Protein AF-A0A960PDY3-F1 (afdb_monomer_lite)

Radius of gyration: 16.79 Å; chains: 1; bounding box: 41×32×45 Å

Foldseek 3Di:
DVVVVVVVCVVVVHDDDDDDDDDDDDDPDDLVNLLQLLLQVLLQVLLCCCVPVVDQLVVLLVCLVVQLVVVLVVVLVVCVVVVNNVVSVVCVVVSSSSSNSSSNSNSCNSVPNHDPDDNDD

Sequence (121 aa):
WETFLHARWLAAGQTLRLCEATIGFDNNMTPAAALGQRYHYGRGYAADRVRCEGVPGLLYALLSPLLPPLLTLRQGRHAFAKGMGAAFVRALGWVMLLNAAWSAGEAAGYLFGPDPRPRIF

Structure (mmCIF, N/CA/C/O backbone):
data_AF-A0A960PDY3-F1
#
_entry.id   AF-A0A960PDY3-F1
#
loop_
_atom_site.group_PDB
_atom_site.id
_atom_site.type_symbol
_atom_site.label_atom_id
_atom_site.label_alt_id
_atom_site.label_comp_id
_atom_site.label_asym_id
_atom_site.label_entity_id
_atom_site.label_seq_id
_atom_site.pdbx_PDB_ins_code
_atom_site.Cartn_x
_atom_site.Cartn_y
_atom_site.Cartn_z
_atom_site.occupancy
_atom_site.B_iso_or_equiv
_atom_site.auth_seq_id
_atom_site.auth_comp_id
_atom_site.auth_asym_id
_atom_site.auth_atom_id
_atom_site.pdbx_PDB_model_num
ATOM 1 N N . TRP A 1 1 ? -4.580 -4.267 -8.452 1.00 56.16 1 TRP A N 1
ATOM 2 C CA . TRP A 1 1 ? -4.153 -5.471 -9.199 1.00 56.16 1 TRP A CA 1
ATOM 3 C C . TRP A 1 1 ? -5.231 -5.912 -10.182 1.00 56.16 1 TRP A C 1
ATOM 5 O O . TRP A 1 1 ? -4.890 -6.245 -11.307 1.00 56.16 1 TRP A O 1
ATOM 15 N N . GLU A 1 2 ? -6.508 -5.873 -9.787 1.00 73.56 2 GLU A N 1
ATOM 16 C CA . GLU A 1 2 ? -7.657 -6.244 -10.624 1.00 73.56 2 GLU A CA 1
ATOM 17 C C . GLU A 1 2 ? -7.652 -5.550 -11.994 1.00 73.56 2 GLU A C 1
ATOM 19 O O . GLU A 1 2 ? -7.769 -6.213 -13.016 1.00 73.56 2 GLU A O 1
ATOM 24 N N . THR A 1 3 ? -7.351 -4.249 -12.040 1.00 73.00 3 THR A N 1
ATOM 25 C CA . THR A 1 3 ? -7.236 -3.485 -13.294 1.00 73.00 3 THR A CA 1
ATOM 26 C C . THR A 1 3 ? -6.227 -4.088 -14.278 1.00 73.00 3 THR A C 1
ATOM 28 O O . THR A 1 3 ? -6.529 -4.218 -15.460 1.00 73.00 3 THR A O 1
ATOM 31 N N . PHE A 1 4 ? -5.050 -4.513 -13.805 1.00 70.69 4 PHE A N 1
ATOM 32 C CA . PHE A 1 4 ? -4.026 -5.128 -14.658 1.00 70.69 4 PHE A CA 1
ATOM 33 C C . PHE A 1 4 ? -4.405 -6.554 -15.076 1.00 70.69 4 PHE A C 1
ATOM 35 O O . PHE A 1 4 ? -4.095 -6.970 -16.191 1.00 70.69 4 PHE A O 1
ATOM 42 N N . LEU A 1 5 ? -5.089 -7.304 -14.206 1.00 76.75 5 LEU A N 1
ATOM 43 C CA . LEU A 1 5 ? -5.604 -8.638 -14.525 1.00 76.75 5 LEU A CA 1
ATOM 44 C C . LEU A 1 5 ? -6.670 -8.559 -15.628 1.00 76.75 5 LEU A C 1
ATOM 46 O O . LEU A 1 5 ? -6.568 -9.260 -16.632 1.00 76.75 5 LEU A O 1
ATOM 50 N N . HIS A 1 6 ? -7.636 -7.652 -15.474 1.00 84.94 6 HIS A N 1
ATOM 51 C CA . HIS A 1 6 ? -8.688 -7.395 -16.455 1.00 84.94 6 HIS A CA 1
ATOM 52 C C . HIS A 1 6 ? -8.106 -6.938 -17.791 1.00 84.94 6 HIS A C 1
ATOM 54 O O . HIS A 1 6 ? -8.468 -7.485 -18.829 1.00 84.94 6 HIS A O 1
ATOM 60 N N . ALA A 1 7 ? -7.143 -6.011 -17.768 1.00 84.06 7 ALA A N 1
ATOM 61 C CA . ALA A 1 7 ? -6.451 -5.573 -18.976 1.00 84.06 7 ALA A CA 1
ATOM 62 C C . ALA A 1 7 ? -5.755 -6.740 -19.700 1.00 84.06 7 ALA A C 1
ATOM 64 O O . ALA A 1 7 ? -5.857 -6.856 -20.919 1.00 84.06 7 ALA A O 1
ATOM 65 N N . ARG A 1 8 ? -5.096 -7.646 -18.962 1.00 82.69 8 ARG A N 1
ATOM 66 C CA . ARG A 1 8 ? -4.452 -8.837 -19.541 1.00 82.69 8 ARG A CA 1
ATOM 67 C C . ARG A 1 8 ? -5.451 -9.824 -20.140 1.00 82.69 8 ARG A C 1
ATOM 69 O O . ARG A 1 8 ? -5.175 -10.377 -21.198 1.00 82.69 8 ARG A O 1
ATOM 76 N N . TRP A 1 9 ? -6.578 -10.063 -19.476 1.00 88.06 9 TRP A N 1
ATOM 77 C CA . TRP A 1 9 ? -7.626 -10.946 -19.990 1.00 88.06 9 TRP A CA 1
ATOM 78 C C . TRP A 1 9 ? -8.264 -10.390 -21.260 1.00 88.06 9 TRP A C 1
ATOM 80 O O . TRP A 1 9 ? -8.374 -11.120 -22.242 1.00 88.06 9 TRP A O 1
ATOM 90 N N . LEU A 1 10 ? -8.571 -9.094 -21.285 1.00 90.44 10 LEU A N 1
ATOM 91 C CA . LEU A 1 10 ? -9.063 -8.422 -22.487 1.00 90.44 10 LEU A CA 1
ATOM 92 C C . LEU A 1 10 ? -8.041 -8.497 -23.634 1.00 90.44 10 LEU A C 1
ATOM 94 O O . LEU A 1 10 ? -8.405 -8.848 -24.752 1.00 90.44 10 LEU A O 1
ATOM 98 N N . ALA A 1 11 ? -6.754 -8.259 -23.355 1.00 89.94 11 ALA A N 1
ATOM 9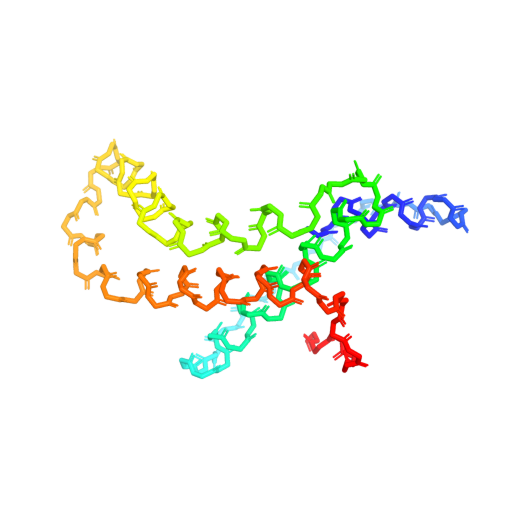9 C CA . ALA A 1 11 ? -5.683 -8.390 -24.349 1.00 89.94 11 ALA A CA 1
ATOM 100 C C . ALA A 1 11 ? -5.509 -9.830 -24.874 1.00 89.94 11 ALA A C 1
ATOM 102 O O . ALA A 1 11 ? -5.062 -10.023 -26.000 1.00 89.94 11 ALA A O 1
ATOM 103 N N . ALA A 1 12 ? -5.884 -10.838 -24.082 1.00 91.81 12 ALA A N 1
ATOM 104 C CA . ALA A 1 12 ? -5.897 -12.248 -24.473 1.00 91.81 12 ALA A CA 1
ATOM 105 C C . ALA A 1 12 ? -7.211 -12.684 -25.159 1.00 91.81 12 ALA A C 1
ATOM 107 O O . ALA A 1 12 ? -7.442 -13.881 -25.330 1.00 91.81 12 ALA A O 1
ATOM 108 N N . GLY A 1 13 ? -8.092 -11.740 -25.512 1.00 94.31 13 GLY A N 1
ATOM 109 C CA . GLY A 1 13 ? -9.368 -12.016 -26.178 1.00 94.31 13 GLY A CA 1
ATOM 110 C C . GLY A 1 13 ? -10.452 -12.596 -25.266 1.00 94.31 13 GLY A C 1
ATOM 111 O O . GLY A 1 13 ? -11.466 -13.086 -25.759 1.00 94.31 13 GLY A O 1
ATOM 112 N N . GLN A 1 14 ? -10.264 -12.561 -23.944 1.00 93.94 14 GLN A N 1
ATOM 113 C CA . GLN A 1 14 ? -11.282 -12.998 -22.990 1.00 93.94 14 GLN A CA 1
ATOM 114 C C . GLN A 1 14 ? -12.343 -11.909 -22.805 1.00 93.94 14 GLN A C 1
ATOM 116 O O . GLN A 1 14 ? -12.026 -10.723 -22.716 1.00 93.94 14 GLN A O 1
ATOM 121 N N . THR A 1 15 ? -13.609 -12.307 -22.674 1.00 91.81 15 THR A N 1
ATOM 122 C CA . THR A 1 15 ? -14.706 -11.385 -22.346 1.00 91.81 15 THR A CA 1
ATOM 123 C C . THR A 1 15 ? -14.963 -11.348 -20.846 1.00 91.81 15 THR A C 1
ATOM 125 O O . THR A 1 15 ? -15.256 -12.381 -20.246 1.00 91.81 15 THR A O 1
ATOM 128 N N . LEU A 1 16 ? -14.934 -10.154 -20.257 1.00 90.19 16 LEU A N 1
ATOM 129 C CA . LEU A 1 16 ? -15.374 -9.934 -18.880 1.00 90.19 16 LEU A CA 1
ATOM 130 C C . LEU A 1 16 ? -16.906 -9.882 -18.844 1.00 90.19 16 LEU A C 1
ATOM 132 O O . LEU A 1 16 ? -17.521 -9.172 -19.639 1.00 90.19 16 LEU A O 1
ATOM 136 N N . ARG A 1 17 ? -17.524 -10.635 -17.931 1.00 90.50 17 ARG A N 1
ATOM 137 C CA . ARG A 1 17 ? -18.978 -10.648 -17.724 1.00 90.50 17 ARG A CA 1
ATOM 138 C C . ARG A 1 17 ? -19.290 -10.328 -16.274 1.00 90.50 17 ARG A C 1
ATOM 140 O O . ARG A 1 17 ? -18.583 -10.772 -15.376 1.00 90.50 17 ARG A O 1
ATOM 147 N N . LEU A 1 18 ? -20.363 -9.579 -16.068 1.00 91.31 18 LEU A N 1
ATOM 148 C CA . LEU A 1 18 ? -20.951 -9.381 -14.752 1.00 91.31 18 LEU A CA 1
ATOM 149 C C . LEU A 1 18 ? -21.961 -10.500 -14.505 1.00 91.31 18 LEU A C 1
ATOM 151 O O . LEU A 1 18 ? -22.745 -10.839 -15.393 1.00 91.31 18 LEU A O 1
ATOM 155 N N . CYS A 1 19 ? -21.937 -11.065 -13.307 1.00 93.44 19 CYS A N 1
ATOM 156 C CA . CYS A 1 19 ? -22.941 -12.002 -12.832 1.00 93.44 19 CYS A CA 1
ATOM 157 C C . CYS A 1 19 ? -23.346 -11.633 -11.408 1.00 93.44 19 CYS A C 1
ATOM 159 O O . CYS A 1 19 ? -22.607 -10.964 -10.684 1.00 93.44 19 CYS A O 1
ATOM 161 N N . GLU A 1 20 ? -24.536 -12.070 -11.016 1.00 94.81 20 GLU A N 1
ATOM 162 C CA . GLU A 1 20 ? -24.953 -12.003 -9.626 1.00 94.81 20 GLU A CA 1
ATOM 163 C C . GLU A 1 20 ? -24.222 -13.093 -8.835 1.00 94.81 20 GLU A C 1
ATOM 165 O O . GLU A 1 20 ? -24.174 -14.252 -9.253 1.00 94.81 20 GLU A O 1
ATOM 170 N N . ALA A 1 21 ? -23.610 -12.712 -7.715 1.00 90.31 21 ALA A N 1
ATOM 171 C CA . ALA A 1 21 ? -22.858 -13.622 -6.865 1.00 90.31 21 ALA A CA 1
ATOM 172 C C . ALA A 1 21 ? -23.058 -13.263 -5.392 1.00 90.31 21 ALA A C 1
ATOM 174 O O . ALA A 1 21 ? -23.014 -12.092 -5.009 1.00 90.31 21 ALA A O 1
ATOM 175 N N . THR A 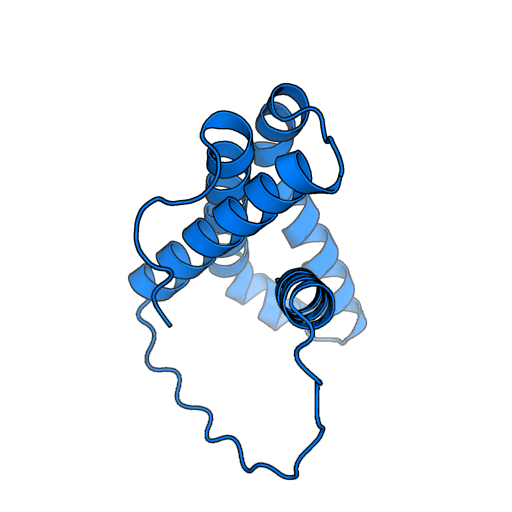1 22 ? -23.226 -14.282 -4.552 1.00 92.69 22 THR A N 1
ATOM 176 C CA . THR A 1 22 ? -23.177 -14.132 -3.097 1.00 92.69 22 THR A CA 1
ATOM 177 C C . THR A 1 22 ? -21.758 -14.407 -2.621 1.00 92.69 22 THR A C 1
ATOM 179 O O . THR A 1 22 ? -21.210 -15.478 -2.873 1.00 92.69 22 THR A O 1
ATOM 182 N N . ILE A 1 23 ? -21.158 -13.441 -1.927 1.00 87.44 23 ILE A N 1
ATOM 183 C CA . ILE A 1 23 ? -19.791 -13.549 -1.412 1.00 87.44 23 ILE A CA 1
ATOM 184 C C . ILE A 1 23 ? -19.858 -13.821 0.090 1.00 87.44 23 ILE A C 1
ATOM 186 O O . ILE A 1 23 ? -20.306 -12.974 0.861 1.00 87.44 23 ILE A O 1
ATOM 190 N N . GLY A 1 24 ? -19.390 -14.998 0.506 1.00 87.12 24 GLY A N 1
ATOM 191 C CA . GLY A 1 24 ? -19.098 -15.276 1.909 1.00 87.12 24 GLY A CA 1
ATOM 192 C C . GLY A 1 24 ? -17.760 -14.647 2.288 1.00 87.12 24 GLY A C 1
ATOM 193 O O . GLY A 1 24 ? -16.745 -14.940 1.659 1.00 87.12 24 GLY A O 1
ATOM 194 N N . PHE A 1 25 ? -17.748 -13.776 3.296 1.00 83.81 25 PHE A N 1
ATOM 195 C CA . PHE A 1 25 ? -16.508 -13.241 3.852 1.00 83.81 25 PHE A CA 1
ATOM 196 C C . PHE A 1 25 ? -16.124 -14.042 5.094 1.00 83.81 25 PHE A C 1
ATOM 198 O O . PHE A 1 25 ? -16.735 -13.880 6.149 1.00 83.81 25 PHE A O 1
ATOM 205 N N . ASP A 1 26 ? -15.106 -14.887 4.958 1.00 81.81 26 ASP A N 1
ATOM 206 C CA . ASP A 1 26 ? -14.424 -15.523 6.081 1.00 81.81 26 ASP A CA 1
ATOM 207 C C . ASP A 1 26 ? -12.976 -15.027 6.116 1.00 81.81 26 ASP A C 1
ATOM 209 O O . ASP A 1 26 ? -12.263 -15.074 5.111 1.00 81.81 26 ASP A O 1
ATOM 213 N N . ASN A 1 27 ? -12.549 -14.495 7.258 1.00 76.25 27 ASN A N 1
ATOM 214 C CA . ASN A 1 27 ? -11.209 -13.948 7.420 1.00 76.25 27 ASN A CA 1
ATOM 215 C C . ASN A 1 27 ? -10.581 -14.430 8.726 1.00 76.25 27 ASN A C 1
ATOM 217 O O . ASN A 1 27 ? -10.584 -13.729 9.736 1.00 76.25 27 ASN A O 1
ATOM 221 N N . ASN A 1 28 ? -9.981 -15.617 8.652 1.00 82.75 28 ASN A N 1
ATOM 222 C CA . ASN A 1 28 ? -9.192 -16.225 9.723 1.00 82.75 28 ASN A CA 1
ATOM 223 C C . ASN A 1 28 ? -7.682 -15.980 9.546 1.00 82.75 28 ASN A C 1
ATOM 225 O O . ASN A 1 28 ? -6.854 -16.802 9.945 1.00 82.75 28 ASN A O 1
ATOM 229 N N . MET A 1 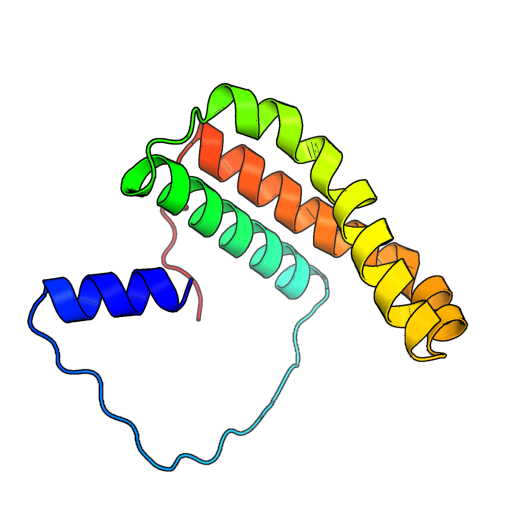29 ? -7.292 -14.865 8.913 1.00 87.31 29 MET A N 1
ATOM 230 C CA . MET A 1 29 ? -5.877 -14.567 8.694 1.00 87.31 29 MET A CA 1
ATOM 231 C C . MET A 1 29 ? -5.153 -14.297 10.009 1.00 87.31 29 MET A C 1
ATOM 233 O O . MET A 1 29 ? -5.498 -13.400 10.779 1.00 87.31 29 MET A O 1
ATOM 237 N N . THR A 1 30 ? -4.062 -15.028 10.219 1.00 93.50 30 THR A N 1
ATOM 238 C CA . THR A 1 30 ? -3.101 -14.704 11.270 1.00 93.50 30 THR A CA 1
ATOM 239 C C . THR A 1 30 ? -2.369 -13.398 10.931 1.00 93.50 30 THR A C 1
ATOM 241 O O . THR A 1 30 ? -2.251 -13.041 9.753 1.00 93.50 30 THR A O 1
ATOM 244 N N . PRO A 1 31 ? -1.796 -12.687 11.920 1.00 93.69 31 PRO A N 1
ATOM 245 C CA . PRO A 1 31 ? -0.988 -11.497 11.650 1.00 93.69 31 PRO A CA 1
ATOM 246 C C . PRO A 1 31 ? 0.156 -11.752 10.658 1.00 93.69 31 PRO A C 1
ATOM 248 O O . PRO A 1 31 ? 0.424 -10.920 9.795 1.00 93.69 31 PRO A O 1
ATOM 251 N N . ALA A 1 32 ? 0.794 -12.925 10.730 1.00 93.56 32 ALA A N 1
ATOM 252 C CA . ALA A 1 32 ? 1.845 -13.319 9.795 1.00 93.56 32 ALA A CA 1
ATOM 253 C C . ALA A 1 32 ? 1.312 -13.474 8.362 1.00 93.56 32 ALA A C 1
ATOM 255 O O . ALA A 1 32 ? 1.929 -12.970 7.424 1.00 93.56 32 ALA A O 1
ATOM 256 N N . ALA A 1 33 ? 0.145 -14.108 8.196 1.00 91.81 33 ALA A N 1
ATOM 257 C CA . ALA A 1 33 ? -0.509 -14.230 6.896 1.00 91.81 33 ALA A CA 1
ATOM 258 C C . ALA A 1 33 ? -0.890 -12.853 6.332 1.00 91.81 33 ALA A C 1
ATOM 260 O O . ALA A 1 33 ? -0.599 -12.564 5.173 1.00 91.81 33 ALA A O 1
ATOM 261 N N . ALA A 1 34 ? -1.447 -11.969 7.165 1.00 92.00 34 ALA A N 1
ATOM 262 C CA . ALA A 1 34 ? -1.810 -10.614 6.760 1.00 92.00 34 ALA A CA 1
ATOM 263 C C . ALA A 1 34 ? -0.586 -9.795 6.309 1.00 92.00 34 ALA A C 1
ATOM 265 O O . ALA A 1 34 ? -0.629 -9.139 5.267 1.00 92.00 34 ALA A O 1
ATOM 266 N N . LEU A 1 35 ? 0.525 -9.849 7.050 1.00 95.12 35 LEU A N 1
ATOM 267 C CA . LEU A 1 35 ? 1.765 -9.154 6.681 1.00 95.12 35 LEU A CA 1
ATOM 268 C C . LEU A 1 35 ? 2.384 -9.735 5.404 1.00 95.12 35 LEU A C 1
ATOM 270 O O . LEU A 1 35 ? 2.755 -8.975 4.508 1.00 95.12 35 LEU A O 1
ATOM 274 N N . GLY A 1 36 ? 2.441 -11.065 5.287 1.00 93.56 36 GLY A N 1
ATOM 275 C CA . GLY A 1 36 ? 2.922 -11.744 4.083 1.00 93.56 36 GLY A CA 1
ATOM 276 C C . GLY A 1 36 ? 2.101 -11.366 2.851 1.00 93.56 36 GLY A C 1
ATOM 277 O O . GLY A 1 36 ? 2.660 -10.994 1.820 1.00 93.56 36 GLY A O 1
ATOM 278 N N . GLN A 1 37 ? 0.774 -11.351 2.974 1.00 91.12 37 GLN A N 1
ATOM 279 C CA . GLN A 1 37 ? -0.121 -10.926 1.900 1.00 91.12 37 GLN A CA 1
ATOM 280 C C . GLN A 1 37 ? 0.158 -9.477 1.472 1.00 91.12 37 GLN A C 1
ATOM 282 O O . GLN A 1 37 ? 0.285 -9.205 0.276 1.00 91.12 37 GLN A O 1
ATOM 287 N N . ARG A 1 38 ? 0.318 -8.542 2.425 1.00 93.88 38 ARG A N 1
ATOM 288 C CA . ARG A 1 38 ? 0.659 -7.139 2.112 1.00 93.88 38 ARG A CA 1
ATOM 289 C C . ARG A 1 38 ? 1.990 -7.019 1.382 1.00 93.88 38 ARG A C 1
ATOM 291 O O . ARG A 1 38 ? 2.060 -6.278 0.403 1.00 93.88 38 ARG A O 1
ATOM 298 N N . TYR A 1 39 ? 3.000 -7.770 1.812 1.00 94.94 39 TYR A N 1
ATOM 299 C CA . TYR A 1 39 ? 4.299 -7.818 1.147 1.00 94.94 39 TYR A CA 1
ATOM 300 C C . TYR A 1 39 ? 4.188 -8.333 -0.295 1.00 94.94 39 TYR A C 1
ATOM 302 O O . TYR A 1 39 ? 4.612 -7.655 -1.233 1.00 94.94 39 TYR A O 1
ATOM 310 N N . HIS A 1 40 ? 3.567 -9.498 -0.505 1.00 92.19 40 HIS A N 1
ATOM 311 C CA . HIS A 1 40 ? 3.453 -10.094 -1.839 1.00 92.19 40 HIS A CA 1
ATOM 312 C C . HIS A 1 40 ? 2.622 -9.226 -2.792 1.00 92.19 40 HIS A C 1
ATOM 314 O O . HIS A 1 40 ? 2.956 -9.105 -3.975 1.00 92.19 40 HIS A O 1
ATOM 320 N N . TYR A 1 41 ? 1.571 -8.575 -2.289 1.00 89.88 41 TYR A N 1
ATOM 321 C CA . TYR A 1 41 ? 0.759 -7.663 -3.093 1.00 89.88 41 TYR A CA 1
ATOM 322 C C . TYR A 1 41 ? 1.513 -6.385 -3.460 1.00 89.88 41 TYR A C 1
ATOM 324 O O . TYR A 1 41 ? 1.470 -5.995 -4.629 1.00 89.88 41 TYR A O 1
ATOM 332 N N . GLY A 1 42 ? 2.249 -5.781 -2.521 1.00 93.06 42 GLY A N 1
ATOM 333 C CA . GLY A 1 42 ? 3.107 -4.625 -2.801 1.00 93.06 42 GLY A CA 1
ATOM 334 C C . GLY A 1 42 ? 4.177 -4.951 -3.846 1.00 93.06 42 GLY A C 1
ATOM 335 O O . GLY A 1 42 ? 4.352 -4.210 -4.815 1.00 93.06 42 GLY A O 1
ATOM 336 N N . ARG A 1 43 ? 4.817 -6.123 -3.730 1.00 93.50 43 ARG A N 1
ATOM 337 C CA . ARG A 1 43 ? 5.818 -6.600 -4.696 1.00 93.50 43 ARG A CA 1
ATOM 338 C C . ARG A 1 43 ? 5.243 -6.782 -6.094 1.00 93.50 43 ARG A C 1
ATOM 340 O O . ARG A 1 43 ? 5.828 -6.312 -7.068 1.00 93.50 43 ARG A O 1
ATOM 347 N N . GLY A 1 44 ? 4.092 -7.446 -6.197 1.00 90.44 44 GLY A N 1
ATOM 348 C CA . GLY A 1 44 ? 3.400 -7.627 -7.472 1.00 90.44 44 GLY A CA 1
ATOM 349 C C . GLY A 1 44 ? 2.987 -6.296 -8.101 1.00 90.44 44 GLY A C 1
ATOM 350 O O . GLY A 1 44 ? 3.184 -6.108 -9.298 1.00 90.44 44 GLY A O 1
ATOM 351 N N . TYR A 1 45 ? 2.476 -5.364 -7.293 1.00 90.06 45 TYR A N 1
ATOM 352 C CA . TYR A 1 45 ? 2.094 -4.027 -7.744 1.00 90.06 45 TYR A CA 1
ATOM 353 C C . TYR A 1 45 ? 3.282 -3.255 -8.330 1.00 90.06 45 TYR A C 1
ATOM 355 O O . TYR A 1 45 ? 3.210 -2.825 -9.479 1.00 90.06 45 TYR A O 1
ATOM 363 N N . ALA A 1 46 ? 4.389 -3.135 -7.593 1.00 92.19 46 ALA A N 1
ATOM 364 C CA . ALA A 1 46 ? 5.582 -2.428 -8.063 1.00 92.19 46 ALA A CA 1
ATOM 365 C C . ALA A 1 46 ? 6.183 -3.067 -9.326 1.00 92.19 46 ALA A C 1
ATOM 367 O O . ALA A 1 46 ? 6.518 -2.365 -10.280 1.00 92.19 46 ALA A O 1
ATOM 368 N N . ALA A 1 47 ? 6.247 -4.399 -9.373 1.00 90.69 47 ALA A N 1
ATOM 369 C CA . ALA 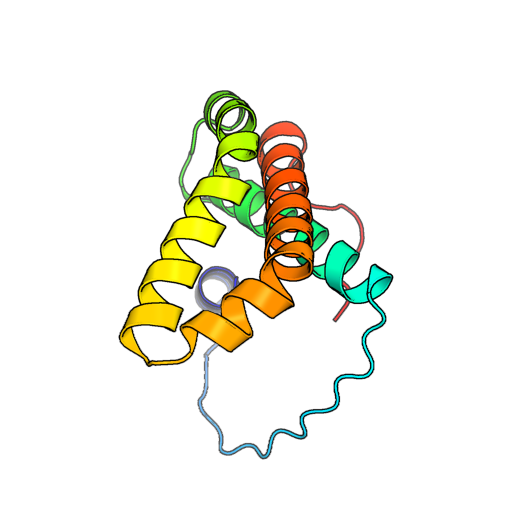A 1 47 ? 6.727 -5.122 -10.546 1.00 90.69 47 ALA A CA 1
ATOM 370 C C . ALA A 1 47 ? 5.859 -4.874 -11.793 1.00 90.69 47 ALA A C 1
ATOM 372 O O . ALA A 1 47 ? 6.387 -4.693 -12.893 1.00 90.69 47 ALA A O 1
ATOM 373 N N . ASP A 1 48 ? 4.533 -4.846 -11.629 1.00 87.75 48 ASP A N 1
ATOM 374 C CA . ASP A 1 48 ? 3.606 -4.537 -12.717 1.00 87.75 48 ASP A CA 1
ATOM 375 C C . ASP A 1 48 ? 3.754 -3.069 -13.167 1.00 87.75 48 ASP A C 1
ATOM 377 O O . ASP A 1 48 ? 3.747 -2.813 -14.368 1.00 87.75 48 ASP A O 1
ATOM 381 N N . ARG A 1 49 ? 4.016 -2.114 -12.260 1.00 87.62 49 ARG A N 1
ATOM 382 C CA . ARG A 1 49 ? 4.298 -0.712 -12.634 1.00 87.62 49 ARG A CA 1
ATOM 383 C C . ARG A 1 49 ? 5.578 -0.546 -13.446 1.00 87.62 49 ARG A C 1
ATOM 385 O O . ARG A 1 49 ? 5.568 0.151 -14.455 1.00 87.62 49 ARG A O 1
ATOM 392 N N . VAL A 1 50 ? 6.674 -1.189 -13.046 1.00 89.94 50 VAL A N 1
ATOM 393 C CA . VAL A 1 50 ? 7.928 -1.136 -13.823 1.00 89.94 50 VAL A CA 1
ATOM 394 C C . VAL A 1 50 ? 7.701 -1.692 -15.229 1.00 89.94 50 VAL A C 1
ATOM 396 O O . VAL A 1 50 ? 8.128 -1.089 -16.209 1.00 89.94 50 VAL A O 1
ATOM 399 N N . ARG A 1 51 ? 6.975 -2.811 -15.338 1.00 85.31 51 ARG A N 1
ATOM 400 C CA . ARG A 1 51 ? 6.718 -3.487 -16.618 1.00 85.31 51 ARG A CA 1
ATOM 401 C C . ARG A 1 51 ? 5.716 -2.767 -17.520 1.00 85.31 51 ARG A C 1
ATOM 403 O O . ARG A 1 51 ? 5.905 -2.773 -18.730 1.00 85.31 51 ARG A O 1
ATOM 410 N N . CYS A 1 52 ? 4.636 -2.226 -16.963 1.00 81.75 52 CYS A N 1
ATOM 411 C CA . CYS A 1 52 ? 3.524 -1.669 -17.738 1.00 81.75 52 CYS A CA 1
ATOM 412 C C . CYS A 1 52 ? 3.595 -0.147 -17.891 1.00 81.75 52 CYS A C 1
ATOM 414 O O . CYS A 1 52 ? 3.121 0.373 -18.894 1.00 81.75 52 CYS A O 1
ATOM 416 N N . GLU A 1 53 ? 4.162 0.563 -16.916 1.00 82.75 53 GLU A N 1
ATOM 417 C CA . GLU A 1 53 ? 4.205 2.033 -16.888 1.00 82.75 53 GLU A CA 1
ATOM 418 C C . GLU A 1 53 ? 5.625 2.591 -17.097 1.00 82.75 53 GLU A C 1
ATOM 420 O O . GLU A 1 53 ? 5.789 3.803 -17.205 1.00 82.75 53 GLU A O 1
ATOM 425 N N . GLY A 1 54 ? 6.663 1.743 -17.146 1.00 80.81 54 GLY A N 1
ATOM 426 C CA . GLY A 1 54 ? 8.048 2.178 -17.379 1.00 80.81 54 GLY A CA 1
ATOM 427 C C . GLY A 1 54 ? 8.653 2.993 -16.228 1.00 80.81 54 GLY A C 1
ATOM 428 O O . GLY A 1 54 ? 9.552 3.805 -16.441 1.00 80.81 54 GLY A O 1
ATOM 429 N N . VAL A 1 55 ? 8.149 2.811 -15.005 1.00 82.62 55 VAL A N 1
ATOM 430 C CA . VAL A 1 55 ? 8.585 3.567 -13.820 1.00 82.62 55 VAL A CA 1
ATOM 431 C C . VAL A 1 55 ? 10.063 3.280 -13.497 1.00 82.62 55 VAL A C 1
ATOM 433 O O . VAL A 1 55 ? 10.465 2.112 -13.510 1.00 82.62 55 VAL A O 1
ATOM 436 N N . PRO A 1 56 ? 10.878 4.298 -13.139 1.00 85.75 56 PRO A N 1
ATOM 437 C CA . PRO A 1 56 ? 12.270 4.092 -12.746 1.00 85.75 56 PRO A CA 1
ATOM 438 C C . PRO A 1 56 ? 12.351 3.360 -11.399 1.00 85.75 56 PRO A C 1
ATOM 440 O O . PRO A 1 56 ? 12.293 3.976 -10.331 1.00 85.75 56 PRO A O 1
ATOM 443 N N . GLY A 1 57 ? 12.504 2.033 -11.459 1.00 86.75 57 GLY A N 1
ATOM 444 C CA . GLY A 1 57 ? 12.461 1.145 -10.295 1.00 86.75 57 GLY A CA 1
ATOM 445 C C . GLY A 1 57 ? 13.403 1.566 -9.165 1.00 86.75 57 GLY A C 1
ATOM 446 O O . GLY A 1 57 ? 12.973 1.656 -8.022 1.00 86.75 57 GLY A O 1
ATOM 447 N N . LEU A 1 58 ? 14.655 1.929 -9.465 1.00 89.75 58 LEU A N 1
ATOM 448 C CA . LEU A 1 58 ? 15.627 2.301 -8.428 1.00 89.75 58 LEU A CA 1
ATOM 449 C C . LEU A 1 58 ? 15.193 3.531 -7.611 1.00 89.75 58 LEU A C 1
ATOM 451 O O . LEU A 1 58 ? 15.269 3.512 -6.385 1.00 89.75 58 LEU A O 1
ATOM 455 N N . LEU A 1 59 ? 14.698 4.582 -8.271 1.00 91.19 59 LEU A N 1
ATOM 456 C CA . LEU A 1 59 ? 14.224 5.787 -7.584 1.00 91.19 59 LEU A CA 1
ATOM 457 C C . LEU A 1 59 ? 13.026 5.466 -6.682 1.00 91.19 59 LEU A C 1
ATOM 459 O O . LEU A 1 59 ? 12.970 5.896 -5.532 1.00 91.19 59 LEU A O 1
ATOM 463 N N . TYR A 1 60 ? 12.078 4.680 -7.185 1.00 90.94 60 TYR A N 1
ATOM 464 C CA . TYR A 1 60 ? 10.879 4.323 -6.433 1.00 90.94 60 TYR A CA 1
ATOM 465 C C . TYR A 1 60 ? 11.175 3.339 -5.296 1.00 90.94 60 TYR A C 1
ATOM 467 O O . TYR A 1 60 ? 10.567 3.441 -4.230 1.00 90.94 60 TYR A O 1
ATOM 475 N N . ALA A 1 61 ? 12.161 2.455 -5.457 1.00 92.44 61 ALA A N 1
ATOM 476 C CA . ALA A 1 61 ? 12.669 1.617 -4.377 1.00 92.44 61 ALA A CA 1
ATOM 477 C C . ALA A 1 61 ? 13.246 2.467 -3.234 1.00 92.44 61 ALA A C 1
ATOM 479 O O . ALA A 1 61 ? 12.935 2.211 -2.074 1.00 92.44 61 ALA A O 1
ATOM 480 N N . LEU A 1 62 ? 14.015 3.517 -3.551 1.00 92.50 62 LEU A N 1
ATOM 481 C CA . LEU A 1 62 ? 14.575 4.439 -2.553 1.00 92.50 62 LEU A CA 1
ATOM 482 C C . LEU A 1 62 ? 13.506 5.272 -1.837 1.00 92.50 62 LEU A C 1
ATOM 484 O O . LEU A 1 62 ? 13.662 5.593 -0.662 1.00 92.50 62 LEU A O 1
ATOM 488 N N . LEU A 1 63 ? 12.413 5.608 -2.526 1.00 93.88 63 LEU A N 1
ATOM 489 C CA . LEU A 1 63 ? 11.288 6.343 -1.941 1.00 93.88 63 LEU A CA 1
ATOM 490 C C . LEU A 1 63 ? 10.298 5.435 -1.196 1.00 93.88 63 LEU A C 1
ATOM 492 O O . LEU A 1 63 ? 9.516 5.926 -0.382 1.00 93.88 63 LEU A O 1
ATOM 496 N N . SER A 1 64 ? 10.334 4.120 -1.426 1.00 92.88 64 SER A N 1
ATOM 497 C CA . SER A 1 64 ? 9.400 3.163 -0.819 1.00 92.88 64 SER A CA 1
ATOM 498 C C . SER A 1 64 ? 9.371 3.223 0.718 1.00 92.88 64 SER A C 1
ATOM 500 O O . SER A 1 64 ? 8.266 3.202 1.267 1.00 92.88 64 SER A O 1
ATOM 502 N N . PRO A 1 65 ? 10.496 3.386 1.450 1.00 93.25 65 PRO A N 1
ATOM 503 C CA . PRO A 1 65 ? 10.489 3.549 2.909 1.00 93.25 65 PRO A CA 1
ATOM 504 C C . PRO A 1 65 ? 9.747 4.791 3.425 1.00 93.25 65 PRO A C 1
ATOM 506 O O . PRO A 1 65 ? 9.434 4.855 4.612 1.00 93.25 65 PRO A O 1
ATOM 509 N N . LEU A 1 66 ? 9.437 5.770 2.567 1.00 94.00 66 LEU A N 1
ATOM 510 C CA . LEU A 1 66 ? 8.621 6.938 2.928 1.00 94.00 66 LEU A CA 1
ATOM 511 C C . LEU A 1 66 ? 7.114 6.652 2.841 1.00 94.00 66 LEU A C 1
ATOM 513 O O . LEU A 1 66 ? 6.306 7.425 3.362 1.00 94.00 66 LEU A O 1
ATOM 517 N N . LEU A 1 67 ? 6.712 5.543 2.212 1.00 92.06 67 LEU A N 1
ATOM 518 C CA . LEU A 1 67 ? 5.304 5.173 2.069 1.00 92.06 67 LEU A CA 1
ATOM 519 C C . LEU A 1 67 ? 4.608 4.900 3.407 1.00 92.06 67 LEU A C 1
ATOM 521 O O . LEU A 1 67 ? 3.494 5.394 3.566 1.00 92.06 67 LEU A O 1
ATOM 525 N N . PRO A 1 68 ? 5.192 4.181 4.389 1.00 94.38 68 PRO A N 1
ATOM 526 C CA . PRO A 1 68 ? 4.497 3.891 5.636 1.00 94.38 68 PRO A CA 1
ATOM 527 C C . PRO A 1 68 ? 3.993 5.136 6.378 1.00 94.38 68 PRO A C 1
ATOM 529 O O . PRO A 1 68 ? 2.789 5.196 6.634 1.00 94.38 68 PRO A O 1
ATOM 532 N N . PRO A 1 69 ? 4.816 6.165 6.669 1.00 94.88 69 PRO A N 1
ATOM 533 C CA . PRO A 1 69 ? 4.303 7.370 7.314 1.00 94.88 69 PRO A CA 1
ATOM 534 C C . PRO A 1 69 ? 3.312 8.129 6.420 1.00 94.88 69 PRO A C 1
ATOM 536 O O . PRO A 1 69 ? 2.283 8.590 6.915 1.00 94.88 69 PRO A O 1
ATOM 539 N N . LEU A 1 70 ? 3.552 8.217 5.105 1.00 96.19 70 LEU A N 1
ATOM 540 C CA . LEU A 1 70 ? 2.663 8.924 4.177 1.00 96.19 70 LEU A CA 1
ATOM 541 C C . LEU A 1 70 ? 1.261 8.292 4.110 1.00 96.19 70 LEU A C 1
ATOM 543 O O . LEU A 1 70 ? 0.247 8.992 4.206 1.00 96.19 70 LEU A O 1
ATOM 547 N N . LEU A 1 71 ? 1.198 6.969 3.959 1.00 94.50 71 LEU A N 1
ATOM 548 C CA . LEU A 1 71 ? -0.048 6.210 3.881 1.00 94.50 71 LEU A CA 1
ATOM 549 C C . LEU A 1 71 ? -0.799 6.247 5.209 1.00 94.50 71 LEU A C 1
ATOM 551 O O . LEU A 1 71 ? -2.006 6.499 5.211 1.00 94.50 71 LEU A O 1
ATOM 555 N N . THR A 1 72 ? -0.090 6.096 6.329 1.00 96.50 72 THR A N 1
ATOM 556 C CA . THR A 1 72 ? -0.682 6.195 7.667 1.00 96.50 72 THR A CA 1
ATOM 557 C C . THR A 1 72 ? -1.284 7.580 7.907 1.00 96.50 72 THR A C 1
ATOM 559 O O . THR A 1 72 ? -2.418 7.677 8.374 1.00 96.50 72 THR A O 1
ATOM 562 N N . LEU A 1 73 ? -0.596 8.663 7.525 1.00 96.81 73 LEU A N 1
ATOM 563 C CA . LEU A 1 73 ? -1.135 10.024 7.640 1.00 96.81 73 LEU A CA 1
ATOM 564 C C . LEU A 1 73 ? -2.398 10.212 6.795 1.00 96.81 73 LEU A C 1
ATOM 566 O O . LEU A 1 73 ? -3.385 10.786 7.262 1.00 96.81 73 LEU A O 1
ATOM 570 N N . ARG A 1 74 ? -2.394 9.710 5.556 1.00 96.50 74 ARG A N 1
ATOM 571 C CA . ARG A 1 74 ? -3.554 9.787 4.662 1.00 96.50 74 ARG A CA 1
ATOM 572 C C . ARG A 1 74 ? -4.749 9.004 5.216 1.00 96.50 74 ARG A C 1
ATOM 574 O O . ARG A 1 74 ? -5.861 9.528 5.233 1.00 96.50 74 ARG A O 1
ATOM 581 N N . GLN A 1 75 ? -4.525 7.783 5.697 1.00 96.50 75 GLN A N 1
ATOM 582 C CA . GLN A 1 75 ? -5.556 6.957 6.336 1.00 96.50 75 GLN A CA 1
ATOM 583 C C . GLN A 1 75 ? -6.097 7.628 7.603 1.00 96.50 75 GLN A C 1
ATOM 585 O O . GLN A 1 75 ? -7.313 7.701 7.782 1.00 96.50 75 GLN A O 1
ATOM 590 N N . GLY A 1 76 ? -5.209 8.194 8.424 1.00 96.94 76 GLY A N 1
ATOM 591 C CA . GLY A 1 76 ? -5.569 8.939 9.625 1.00 96.94 76 GLY A CA 1
ATOM 592 C C . GLY A 1 76 ? -6.490 10.111 9.307 1.00 96.94 76 GLY A C 1
ATOM 593 O O . GLY A 1 76 ? -7.582 10.184 9.862 1.00 96.94 76 GLY A O 1
ATOM 594 N N . ARG A 1 77 ? -6.125 10.975 8.349 1.00 97.06 77 ARG A N 1
ATOM 595 C CA . ARG A 1 77 ? -6.971 12.110 7.923 1.00 97.06 77 ARG A CA 1
ATOM 596 C C . ARG A 1 77 ? -8.395 11.673 7.572 1.00 97.06 77 ARG A C 1
ATOM 598 O O . ARG A 1 77 ? -9.353 12.300 8.017 1.00 97.06 77 ARG A O 1
ATOM 605 N N . HIS A 1 78 ? -8.543 10.575 6.832 1.00 96.69 78 HIS A N 1
ATOM 606 C CA . HIS A 1 78 ? -9.861 10.032 6.497 1.00 96.69 78 HIS A CA 1
ATOM 607 C C . HIS A 1 78 ? -10.601 9.448 7.707 1.00 96.69 78 HIS A C 1
ATOM 609 O O . HIS A 1 78 ? -11.814 9.619 7.807 1.00 96.69 78 HIS A O 1
ATOM 615 N N . ALA A 1 79 ? -9.902 8.779 8.626 1.00 97.06 79 ALA A N 1
ATOM 616 C CA . ALA A 1 79 ? -10.510 8.239 9.839 1.00 97.06 79 ALA A CA 1
ATOM 617 C C . ALA A 1 79 ? -11.013 9.356 10.768 1.00 97.06 79 ALA A C 1
ATOM 619 O O . ALA A 1 79 ? -12.143 9.290 11.249 1.00 97.06 79 ALA A O 1
ATOM 620 N N . PHE A 1 80 ? -10.217 10.410 10.968 1.00 97.50 80 PHE A N 1
ATOM 621 C CA . PHE A 1 80 ? -10.611 11.576 11.763 1.00 97.50 80 PHE A CA 1
ATOM 622 C C . PHE A 1 80 ? -11.797 12.318 11.142 1.00 97.50 80 PHE A C 1
ATOM 624 O O . PHE A 1 80 ? -12.748 12.625 11.854 1.00 97.50 80 PHE A O 1
ATOM 631 N N . ALA A 1 81 ? -11.803 12.512 9.819 1.00 97.38 81 ALA A N 1
ATOM 632 C CA . ALA A 1 81 ?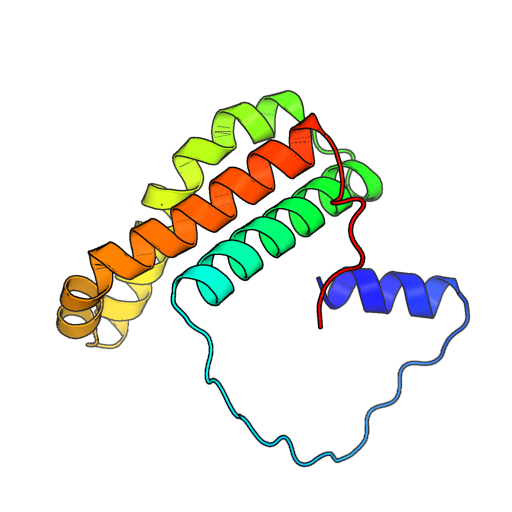 -12.930 13.127 9.114 1.00 97.38 81 ALA A CA 1
ATOM 633 C C . ALA A 1 81 ? -14.250 12.342 9.261 1.00 97.38 81 ALA A C 1
ATOM 635 O O . ALA A 1 81 ? -15.324 12.912 9.105 1.00 97.38 81 ALA A O 1
ATOM 636 N N . LYS A 1 82 ? -14.180 11.042 9.576 1.00 96.75 82 LYS A N 1
ATOM 637 C CA . LYS A 1 82 ? -15.338 10.164 9.807 1.00 96.75 82 LYS A CA 1
ATOM 638 C C . LYS A 1 82 ? -15.671 9.960 11.291 1.00 96.75 82 LYS A C 1
ATOM 640 O O . LYS A 1 82 ? -16.461 9.081 11.615 1.00 96.75 82 LYS A O 1
ATOM 645 N N . GLY A 1 83 ? -15.038 10.705 12.202 1.00 97.00 83 GLY A N 1
ATOM 646 C CA . GLY A 1 83 ? -15.237 10.539 13.648 1.00 97.00 83 GLY A CA 1
ATOM 647 C C . GLY A 1 83 ? -14.620 9.260 14.233 1.00 97.00 83 GLY A C 1
ATOM 648 O O . GLY A 1 83 ? -14.876 8.920 15.382 1.00 97.00 83 GLY A O 1
ATOM 649 N N . MET A 1 84 ? -13.770 8.552 13.480 1.00 97.12 84 MET A N 1
ATOM 650 C CA . MET A 1 84 ? -13.141 7.286 13.889 1.00 97.12 84 MET A CA 1
ATOM 651 C C . MET A 1 84 ? -11.705 7.459 14.417 1.00 97.12 84 MET A C 1
ATOM 653 O O . MET A 1 84 ? -10.946 6.493 14.499 1.00 97.12 84 MET A O 1
ATOM 657 N N . GLY A 1 85 ? -11.308 8.683 14.780 1.00 96.94 85 GLY A N 1
ATOM 658 C CA . GLY A 1 85 ? -9.934 9.014 15.174 1.00 96.94 85 GLY A CA 1
ATOM 659 C C . GLY A 1 85 ? -9.402 8.179 16.345 1.00 96.94 85 GLY A C 1
ATOM 660 O O . GLY A 1 85 ? -8.306 7.633 16.264 1.00 96.94 85 GLY A O 1
ATOM 661 N N . ALA A 1 86 ? -10.197 7.998 17.403 1.00 96.88 86 ALA A N 1
ATOM 662 C CA . ALA A 1 86 ? -9.790 7.202 18.566 1.00 96.88 86 ALA A CA 1
ATOM 66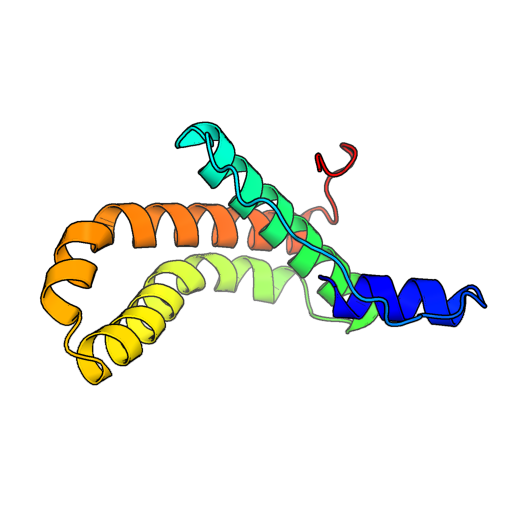3 C C . ALA A 1 86 ? -9.545 5.722 18.214 1.00 96.88 86 ALA A C 1
ATOM 665 O O . ALA A 1 86 ? -8.562 5.125 18.656 1.00 96.88 86 ALA A O 1
ATOM 666 N N . ALA A 1 87 ? -10.408 5.136 17.377 1.00 96.88 87 ALA A N 1
ATOM 667 C CA . ALA A 1 87 ? -10.232 3.771 16.887 1.00 96.88 87 ALA A CA 1
ATOM 668 C C . ALA A 1 87 ? -8.973 3.647 16.015 1.00 96.88 87 ALA A C 1
ATOM 670 O O . ALA A 1 87 ? -8.218 2.687 16.156 1.00 96.88 87 ALA A O 1
ATOM 671 N N . PHE A 1 88 ? -8.705 4.648 15.170 1.00 97.44 88 PHE A N 1
ATOM 672 C CA . PHE A 1 88 ? -7.497 4.694 14.351 1.00 97.44 88 PHE A CA 1
ATOM 673 C C . PHE A 1 88 ? -6.222 4.766 15.199 1.00 97.44 88 PHE A C 1
ATOM 675 O O . PHE A 1 88 ? -5.295 3.997 14.962 1.00 97.44 88 PHE A O 1
ATOM 682 N N . VAL A 1 89 ? -6.186 5.625 16.223 1.00 97.12 89 VAL A N 1
ATOM 683 C CA . VAL A 1 89 ? -5.032 5.740 17.132 1.00 97.12 89 VAL A CA 1
ATOM 684 C C . VAL A 1 89 ? -4.767 4.418 17.855 1.00 97.12 89 VAL A C 1
ATOM 686 O O . VAL A 1 89 ? -3.623 3.974 17.915 1.00 97.12 89 VAL A O 1
ATOM 689 N N . ARG A 1 90 ? -5.816 3.728 18.322 1.00 97.81 90 ARG A N 1
ATOM 690 C CA . ARG A 1 90 ? -5.689 2.385 18.921 1.00 97.81 90 ARG A CA 1
ATOM 691 C C . ARG A 1 90 ? -5.130 1.343 17.949 1.00 97.81 90 ARG A C 1
ATOM 693 O O . ARG A 1 90 ? -4.448 0.418 18.377 1.00 97.81 90 ARG A O 1
ATOM 700 N N . ALA A 1 91 ? -5.423 1.479 16.659 1.00 96.88 91 ALA A N 1
ATOM 701 C CA . ALA A 1 91 ? -4.953 0.578 15.611 1.00 96.88 91 ALA A CA 1
ATOM 702 C C . ALA A 1 91 ? -3.616 1.011 14.979 1.00 96.88 91 ALA A C 1
ATOM 704 O O . ALA A 1 91 ? -3.111 0.311 14.102 1.00 96.88 91 ALA A O 1
ATOM 705 N N . LEU A 1 92 ? -3.026 2.134 15.407 1.00 96.38 92 LEU A N 1
ATOM 706 C CA . LEU A 1 92 ? -1.905 2.781 14.719 1.00 96.38 92 LEU A CA 1
ATOM 707 C C . LEU A 1 92 ? -0.695 1.858 14.539 1.00 96.38 92 LEU A C 1
ATOM 709 O O . LEU A 1 92 ? -0.103 1.835 13.462 1.00 96.38 92 LEU A O 1
ATOM 713 N N . GLY A 1 93 ? -0.361 1.065 15.563 1.00 96.25 93 GLY A N 1
ATOM 714 C CA . GLY A 1 93 ? 0.733 0.093 15.488 1.00 96.25 93 GLY A CA 1
ATOM 715 C C . GLY A 1 93 ? 0.520 -0.932 14.370 1.00 96.25 93 GLY A C 1
ATOM 716 O O . GLY A 1 93 ? 1.409 -1.155 13.553 1.00 96.25 93 GLY A O 1
ATOM 717 N N . TRP A 1 94 ? -0.691 -1.486 14.264 1.00 96.44 94 TRP A N 1
ATOM 718 C CA . TRP A 1 94 ? -1.044 -2.427 13.199 1.00 96.44 94 TRP A CA 1
ATOM 719 C C . TRP A 1 94 ? -1.082 -1.770 11.821 1.00 96.44 94 TRP A C 1
ATOM 721 O O . TRP A 1 94 ? -0.588 -2.350 10.858 1.00 96.44 94 TRP A O 1
ATOM 731 N N . VAL A 1 95 ? -1.615 -0.551 11.722 1.00 96.62 95 VAL A N 1
ATOM 732 C CA . VAL A 1 95 ? -1.628 0.221 10.470 1.00 96.62 95 VAL A CA 1
ATOM 733 C C . VAL A 1 95 ? -0.202 0.454 9.966 1.00 96.62 95 VAL A C 1
ATOM 735 O O . VAL A 1 95 ? 0.089 0.187 8.801 1.00 96.62 95 VAL A O 1
ATOM 738 N N . MET A 1 96 ? 0.706 0.876 10.849 1.00 96.31 96 MET A N 1
ATOM 739 C CA . MET A 1 96 ? 2.115 1.077 10.511 1.00 96.31 96 MET A CA 1
ATOM 740 C C . MET A 1 96 ? 2.797 -0.224 10.085 1.00 96.31 96 MET A C 1
ATOM 742 O O . MET A 1 96 ? 3.502 -0.219 9.079 1.00 96.31 96 MET A O 1
ATOM 746 N N . LEU A 1 97 ? 2.561 -1.339 10.786 1.00 96.81 97 LEU A N 1
ATOM 747 C CA . LEU A 1 97 ? 3.120 -2.646 10.419 1.00 96.81 97 LEU A CA 1
ATOM 748 C C . LEU A 1 97 ? 2.633 -3.122 9.045 1.00 96.81 97 LEU A C 1
ATOM 750 O O . LEU A 1 97 ? 3.437 -3.560 8.223 1.00 96.81 97 LEU A O 1
ATOM 754 N N . LEU A 1 98 ? 1.334 -2.996 8.763 1.00 96.69 98 LEU A N 1
ATOM 755 C CA . LEU A 1 98 ? 0.758 -3.376 7.470 1.00 96.69 98 LEU A CA 1
ATOM 756 C C . LEU A 1 98 ? 1.294 -2.498 6.331 1.00 96.69 98 LEU A C 1
ATOM 758 O O . LEU A 1 98 ? 1.631 -3.017 5.264 1.00 96.69 98 LEU A O 1
ATOM 762 N N . ASN A 1 99 ? 1.413 -1.187 6.559 1.00 97.38 99 ASN A N 1
ATOM 763 C CA . ASN A 1 99 ? 1.978 -0.261 5.578 1.00 97.38 99 ASN A CA 1
ATOM 764 C C . ASN A 1 99 ? 3.490 -0.491 5.378 1.00 97.38 99 ASN A C 1
ATOM 766 O O . ASN A 1 99 ? 3.980 -0.372 4.256 1.00 97.38 99 ASN A O 1
ATOM 770 N N . ALA A 1 100 ? 4.227 -0.865 6.428 1.00 97.44 100 ALA A N 1
ATOM 771 C CA . ALA A 1 100 ? 5.638 -1.240 6.340 1.00 97.44 100 ALA A CA 1
ATOM 772 C C . ALA A 1 100 ? 5.835 -2.531 5.536 1.00 97.44 100 ALA A C 1
ATOM 774 O O . ALA A 1 100 ? 6.684 -2.568 4.648 1.00 97.44 100 ALA A O 1
ATOM 775 N N . ALA A 1 101 ? 5.015 -3.558 5.778 1.00 97.12 101 ALA A N 1
ATOM 776 C CA . ALA A 1 101 ? 5.046 -4.794 4.996 1.00 97.12 101 ALA A CA 1
ATOM 777 C C . ALA A 1 101 ? 4.759 -4.535 3.508 1.00 97.12 101 ALA A C 1
ATOM 779 O O . ALA A 1 101 ? 5.474 -5.040 2.643 1.00 97.12 101 ALA A O 1
ATOM 780 N N . TRP A 1 102 ? 3.762 -3.696 3.210 1.00 96.81 102 TRP A N 1
ATOM 781 C CA . TRP A 1 102 ? 3.475 -3.248 1.846 1.00 96.81 102 TRP A CA 1
ATOM 782 C C . TRP A 1 102 ? 4.668 -2.524 1.205 1.00 96.81 102 TRP A C 1
ATOM 784 O O . TRP A 1 102 ? 5.077 -2.872 0.101 1.00 96.81 102 TRP A O 1
ATOM 794 N N . SER A 1 103 ? 5.250 -1.549 1.909 1.00 97.12 103 SER A N 1
ATOM 795 C CA . SER A 1 103 ? 6.407 -0.768 1.450 1.00 97.12 103 SER A CA 1
ATOM 796 C C . SER A 1 103 ? 7.637 -1.639 1.175 1.00 97.12 103 SER A C 1
ATOM 798 O O . SER A 1 103 ? 8.284 -1.482 0.140 1.00 97.12 103 SER A O 1
ATOM 800 N N . ALA A 1 104 ? 7.923 -2.609 2.049 1.00 96.69 104 ALA A N 1
ATOM 801 C CA . ALA A 1 104 ? 8.983 -3.590 1.831 1.00 96.69 104 ALA A CA 1
ATOM 802 C C . ALA A 1 104 ? 8.718 -4.442 0.579 1.00 96.69 104 ALA A C 1
ATOM 804 O O . ALA A 1 104 ? 9.640 -4.735 -0.184 1.00 96.69 104 ALA A O 1
ATOM 805 N N . GLY A 1 105 ? 7.452 -4.804 0.350 1.00 95.56 105 GLY A N 1
ATOM 806 C CA . GLY A 1 105 ? 7.005 -5.460 -0.873 1.00 95.56 105 GLY A CA 1
ATOM 807 C C . GLY A 1 105 ? 7.280 -4.610 -2.108 1.00 95.56 105 GLY A C 1
ATOM 808 O O . GLY A 1 105 ? 7.928 -5.086 -3.037 1.00 95.56 105 GLY A O 1
ATOM 809 N N . GLU A 1 106 ? 6.839 -3.350 -2.112 1.00 95.75 106 GLU A N 1
ATOM 810 C CA . GLU A 1 106 ? 7.073 -2.423 -3.226 1.00 95.75 106 GLU A CA 1
ATOM 811 C C . GLU A 1 106 ? 8.564 -2.267 -3.542 1.00 95.75 106 GLU A C 1
ATOM 813 O O . GLU A 1 106 ? 8.960 -2.453 -4.692 1.00 95.75 106 GLU A O 1
ATOM 818 N N . ALA A 1 107 ? 9.403 -2.028 -2.529 1.00 95.94 107 ALA A N 1
ATOM 819 C CA . ALA A 1 107 ? 10.851 -1.927 -2.708 1.00 95.94 107 ALA A CA 1
ATOM 820 C C . ALA A 1 107 ? 11.431 -3.189 -3.368 1.00 95.94 107 ALA A C 1
ATOM 822 O O . ALA A 1 107 ? 12.187 -3.100 -4.337 1.00 95.94 107 ALA A O 1
ATOM 823 N N . ALA A 1 108 ? 11.027 -4.374 -2.899 1.00 95.06 108 ALA A N 1
ATOM 824 C CA . ALA A 1 108 ? 11.443 -5.637 -3.499 1.00 95.06 108 ALA A CA 1
ATOM 825 C C . ALA A 1 108 ? 10.928 -5.803 -4.940 1.00 95.06 108 ALA A C 1
ATOM 827 O O . ALA A 1 108 ? 11.643 -6.343 -5.781 1.00 95.06 108 ALA A O 1
ATOM 828 N N . GLY A 1 109 ? 9.719 -5.332 -5.248 1.00 93.81 109 GLY A N 1
ATOM 829 C CA . GLY A 1 109 ? 9.144 -5.397 -6.594 1.00 93.81 109 GLY A CA 1
ATOM 830 C C . GLY A 1 109 ? 9.846 -4.480 -7.588 1.00 93.81 109 GLY A C 1
ATOM 831 O O . GLY A 1 109 ? 10.077 -4.881 -8.727 1.00 93.81 109 GLY A O 1
ATOM 832 N N . TYR A 1 110 ? 10.246 -3.287 -7.149 1.00 94.56 110 TYR A N 1
ATOM 833 C CA . TYR A 1 110 ? 11.027 -2.362 -7.965 1.00 94.56 110 TYR A CA 1
ATOM 834 C C . TYR A 1 110 ? 12.456 -2.861 -8.235 1.00 94.56 110 TYR A C 1
ATOM 836 O O . TYR A 1 110 ? 12.973 -2.630 -9.326 1.00 94.56 110 TYR A O 1
ATOM 844 N N . LEU A 1 111 ? 13.090 -3.530 -7.263 1.00 93.12 111 LEU A N 1
ATOM 845 C CA . LEU A 1 111 ? 14.476 -4.009 -7.379 1.00 93.12 111 LEU A CA 1
ATOM 846 C C . LEU A 1 111 ? 14.596 -5.382 -8.051 1.00 93.12 111 LEU A C 1
ATOM 848 O O . LEU A 1 111 ? 15.525 -5.612 -8.819 1.00 93.12 111 LEU A O 1
ATOM 852 N N . PHE A 1 112 ? 13.677 -6.300 -7.750 1.00 92.31 112 PHE A N 1
ATOM 853 C CA . PHE A 1 112 ? 13.797 -7.719 -8.104 1.00 92.31 112 PHE A CA 1
ATOM 854 C C . PHE A 1 112 ? 12.631 -8.239 -8.950 1.00 92.31 112 PHE A C 1
ATOM 856 O O . PHE A 1 112 ? 12.581 -9.428 -9.265 1.00 92.31 112 PHE A O 1
ATOM 863 N N . GLY A 1 113 ? 11.669 -7.383 -9.299 1.00 87.56 113 GLY A N 1
ATOM 864 C CA . GLY A 1 113 ? 10.491 -7.792 -10.052 1.00 87.56 113 GLY A CA 1
ATOM 865 C C . GLY A 1 113 ? 9.518 -8.661 -9.237 1.00 87.56 113 GLY A C 1
ATOM 866 O O . GLY A 1 113 ? 9.550 -8.671 -7.998 1.00 87.56 113 GLY A O 1
ATOM 867 N N . PRO A 1 114 ? 8.594 -9.370 -9.912 1.00 84.62 114 PRO A N 1
ATOM 868 C CA . PRO A 1 114 ? 7.499 -10.071 -9.250 1.00 84.62 114 PRO A CA 1
ATOM 869 C C . PRO A 1 114 ? 8.003 -11.250 -8.409 1.00 84.62 114 PRO A C 1
ATOM 871 O O . PRO A 1 114 ? 9.111 -11.747 -8.598 1.00 84.62 114 PRO A O 1
ATOM 874 N N . ASP A 1 115 ? 7.178 -11.705 -7.465 1.00 80.81 115 ASP A N 1
ATOM 875 C CA . ASP A 1 115 ? 7.478 -12.925 -6.718 1.00 80.81 115 ASP A CA 1
ATOM 876 C C . ASP A 1 115 ? 7.415 -14.149 -7.652 1.00 80.81 115 ASP A C 1
ATOM 878 O O . ASP A 1 115 ? 6.410 -14.300 -8.354 1.00 80.81 115 ASP A O 1
ATOM 882 N N . PRO A 1 116 ? 8.453 -15.007 -7.693 1.00 72.81 116 PRO A N 1
ATOM 883 C CA . PRO A 1 116 ? 8.421 -16.245 -8.468 1.00 72.81 116 PRO A CA 1
ATOM 884 C C . PRO A 1 116 ? 7.459 -17.290 -7.891 1.00 72.81 116 PRO A C 1
ATOM 886 O O . PRO A 1 116 ? 7.073 -18.217 -8.604 1.00 72.81 116 PRO A O 1
ATOM 889 N N . ARG A 1 117 ? 7.062 -17.176 -6.616 1.00 69.81 117 ARG A N 1
ATOM 890 C CA . ARG A 1 117 ? 6.057 -18.071 -6.037 1.00 69.81 117 ARG A CA 1
ATOM 891 C C . ARG A 1 117 ? 4.685 -17.777 -6.652 1.00 69.81 117 ARG A C 1
ATOM 893 O O . ARG A 1 117 ? 4.341 -16.605 -6.834 1.00 69.81 117 ARG A O 1
ATOM 900 N N . PRO A 1 118 ? 3.875 -18.812 -6.946 1.00 56.31 118 PRO A N 1
ATOM 901 C CA . PRO A 1 118 ? 2.502 -18.599 -7.380 1.00 56.31 118 PRO A CA 1
ATOM 902 C C . PRO A 1 118 ? 1.779 -17.754 -6.328 1.00 56.31 118 PRO A C 1
ATOM 904 O O . PRO A 1 118 ? 1.909 -17.999 -5.127 1.00 56.31 118 PRO A O 1
ATOM 907 N N . ARG A 1 119 ? 1.068 -16.714 -6.782 1.00 60.50 119 ARG A N 1
ATOM 908 C CA . ARG A 1 119 ? 0.303 -15.825 -5.902 1.00 60.50 119 ARG A CA 1
ATOM 909 C C . ARG A 1 119 ? -0.708 -16.704 -5.159 1.00 60.50 119 ARG A C 1
ATOM 911 O O . ARG A 1 119 ? -1.597 -17.256 -5.798 1.00 60.50 119 ARG A O 1
ATOM 918 N N . ILE A 1 120 ? -0.511 -16.888 -3.853 1.00 49.41 120 ILE A N 1
ATOM 919 C CA . ILE A 1 120 ? -1.439 -17.648 -3.013 1.00 49.41 120 ILE A CA 1
ATOM 920 C C . ILE A 1 120 ? -2.745 -16.848 -3.002 1.00 49.41 120 ILE A C 1
ATOM 922 O O . ILE A 1 120 ? -2.749 -15.681 -2.594 1.00 49.41 120 ILE A O 1
ATOM 926 N N . PHE A 1 121 ? -3.793 -17.453 -3.555 1.00 47.75 121 PHE A N 1
ATOM 927 C CA . PHE A 1 121 ? -5.177 -17.019 -3.412 1.00 47.75 121 PHE A CA 1
ATOM 928 C C . PHE A 1 121 ? -5.779 -17.759 -2.226 1.00 47.75 121 PHE A C 1
ATOM 930 O O . PHE A 1 121 ? -5.531 -18.984 -2.137 1.00 47.75 121 PHE A O 1
#

pLDDT: mean 89.71, std 9.74, range [47.75, 97.81]

Secondary structure (DSSP, 8-state):
-HHHHHHHHHHTTPPP--------------HHHHHHHHHHHHHHHHHHHHHHH---HHHHHHHGGGHHHHHHHHHHHHHHHTT-HHHHHHHHHHHHHHHHHHHHHHHHHHHH-S-SS----